Protein AF-A0A920ND04-F1 (afdb_monomer_lite)

Secondary structure (DSSP, 8-state):
---HHHHHHT-SSEEEEEETT-HHHHHHHHTS-EEEEEEETTPPPPHHHHHHHHHTT--EEE-SS-GGGTTT-

Sequence (73 aa):
MDPGEYVFSTKSDKCVVVRGDRPDVQMSALQTDVSCFIMTNGIDPIEYVQYESQEEKVPIIVVEKEHYKLWMM

Foldseek 3Di:
DPQLLVVLQVDAAAEAEEAQACVVNLVSNLVHHHQEYEHEQQHHHDPVSVVSCVVSVHYYHYDNDDDVVVVVD

pLDDT: mean 89.45, std 13.93, range [50.38, 98.38]

Radius of gyration: 11.67 Å; chains: 1; bounding box: 27×31×29 Å

Structure (mmCIF, N/CA/C/O backbone):
data_AF-A0A920ND04-F1
#
_entry.id   AF-A0A920ND04-F1
#
loop_
_atom_site.group_PDB
_atom_site.id
_atom_site.type_symbol
_atom_site.label_atom_id
_atom_site.label_alt_id
_atom_site.label_comp_id
_atom_site.label_asym_id
_atom_site.label_entity_id
_atom_site.label_seq_id
_atom_site.pdbx_PDB_ins_code
_atom_site.Cartn_x
_atom_site.Cartn_y
_atom_site.Cartn_z
_atom_site.occupancy
_atom_site.B_iso_or_equiv
_atom_site.auth_seq_id
_atom_site.auth_comp_id
_atom_site.auth_asym_id
_atom_site.auth_atom_id
_atom_site.pdbx_PDB_model_num
ATOM 1 N N . MET A 1 1 ? -9.686 18.594 0.309 1.00 51.75 1 MET A N 1
ATOM 2 C CA . MET A 1 1 ? -9.096 17.310 0.727 1.00 51.75 1 MET A CA 1
ATOM 3 C C . MET A 1 1 ? -9.926 16.238 0.072 1.00 51.75 1 MET A C 1
ATOM 5 O O . MET A 1 1 ? -11.132 16.255 0.275 1.00 51.75 1 MET A O 1
ATOM 9 N N . ASP A 1 2 ? -9.320 15.427 -0.786 1.00 58.69 2 ASP A N 1
ATOM 10 C CA . ASP A 1 2 ? -9.989 14.272 -1.383 1.00 58.69 2 ASP A CA 1
ATOM 11 C C . ASP A 1 2 ? -9.759 13.089 -0.429 1.00 58.69 2 ASP A C 1
ATOM 13 O O . ASP A 1 2 ? -8.606 12.682 -0.268 1.00 58.69 2 ASP A O 1
ATOM 17 N N . PRO A 1 3 ? -10.773 12.626 0.323 1.00 70.88 3 PRO A N 1
ATOM 18 C CA . PRO A 1 3 ? -10.580 11.622 1.355 1.00 70.88 3 PRO A CA 1
ATOM 19 C C . PRO A 1 3 ? -10.561 10.251 0.681 1.00 70.88 3 PRO A C 1
ATOM 21 O O . PRO A 1 3 ? -11.549 9.524 0.738 1.00 70.88 3 PRO A O 1
ATOM 24 N N . GLY A 1 4 ? -9.464 9.894 0.005 1.00 76.12 4 GLY A N 1
ATOM 25 C CA . GLY A 1 4 ? -9.317 8.583 -0.645 1.00 76.12 4 GLY A CA 1
ATOM 26 C C . GLY A 1 4 ? -9.668 7.420 0.297 1.00 76.12 4 GLY A C 1
ATOM 27 O O . GLY A 1 4 ? -10.256 6.426 -0.130 1.00 76.12 4 GLY A O 1
ATOM 28 N N . GLU A 1 5 ? -9.422 7.606 1.596 1.00 79.19 5 GLU A N 1
ATOM 29 C CA . GLU A 1 5 ? -9.855 6.747 2.703 1.00 79.19 5 GLU A CA 1
ATOM 30 C C . GLU A 1 5 ? -11.345 6.375 2.648 1.00 79.19 5 GLU A C 1
ATOM 32 O O . GLU A 1 5 ? -11.702 5.228 2.901 1.00 79.19 5 GLU A O 1
ATOM 37 N N . TYR A 1 6 ? -12.234 7.304 2.274 1.00 87.44 6 TYR A N 1
ATOM 38 C CA . TYR A 1 6 ? -13.676 7.058 2.211 1.00 87.44 6 TYR A CA 1
ATOM 39 C C . TYR A 1 6 ? -14.000 5.914 1.252 1.00 87.44 6 TYR A C 1
ATOM 41 O O . TYR A 1 6 ? -14.751 5.005 1.603 1.00 87.44 6 TYR A O 1
ATOM 49 N N . VAL A 1 7 ? -13.379 5.905 0.070 1.00 87.50 7 VAL A N 1
ATOM 50 C CA . VAL A 1 7 ? -13.555 4.826 -0.911 1.00 87.50 7 VAL A CA 1
ATOM 51 C C . VAL A 1 7 ? -13.069 3.499 -0.333 1.00 87.50 7 VAL A C 1
ATOM 53 O O . VAL A 1 7 ? -13.773 2.491 -0.428 1.00 87.50 7 VAL A O 1
ATOM 56 N N . PHE A 1 8 ? -11.904 3.491 0.316 1.00 92.56 8 PHE A N 1
ATOM 57 C CA . PHE A 1 8 ? -11.341 2.280 0.909 1.00 92.56 8 PHE A CA 1
ATOM 58 C C . PHE A 1 8 ? -12.141 1.776 2.117 1.00 92.56 8 PHE A C 1
ATOM 60 O O . PHE A 1 8 ? -12.268 0.566 2.291 1.00 92.56 8 PHE 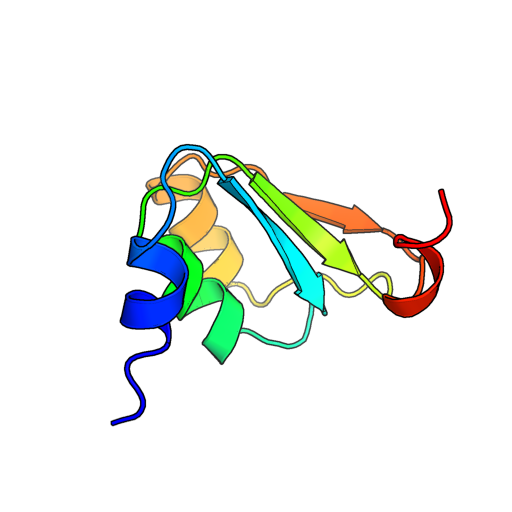A O 1
ATOM 67 N N . SER A 1 9 ? -12.763 2.665 2.891 1.00 92.12 9 SER A N 1
ATOM 68 C CA . SER A 1 9 ? -13.575 2.318 4.064 1.00 92.12 9 SER A CA 1
ATOM 69 C C . SER A 1 9 ? -14.869 1.566 3.725 1.00 92.12 9 SER A C 1
ATOM 71 O O . SER A 1 9 ? -15.469 0.943 4.597 1.00 92.12 9 SER A O 1
ATOM 73 N N . THR A 1 10 ? -15.289 1.563 2.453 1.00 93.12 10 THR A N 1
ATOM 74 C CA . THR A 1 10 ? -16.497 0.845 2.006 1.00 93.12 10 THR A CA 1
ATOM 75 C C . THR A 1 10 ? -16.361 -0.680 2.045 1.00 93.12 10 THR A C 1
ATOM 77 O O . THR A 1 10 ? -17.368 -1.384 1.940 1.00 93.12 10 THR A O 1
ATOM 80 N N . LYS A 1 11 ? -15.133 -1.204 2.171 1.00 93.00 11 LYS A N 1
ATOM 81 C CA . LYS A 1 11 ? -14.834 -2.640 2.239 1.00 93.00 11 LYS A CA 1
ATOM 82 C C . LYS A 1 11 ? -13.793 -2.924 3.325 1.00 93.00 11 LYS A C 1
ATOM 84 O O . LYS A 1 11 ? -12.780 -2.228 3.408 1.00 93.00 11 LYS A O 1
ATOM 89 N N . SER A 1 12 ? -14.040 -3.970 4.103 1.00 94.38 12 SER A N 1
ATOM 90 C CA . SER A 1 12 ? -13.121 -4.569 5.079 1.00 94.38 12 SER A CA 1
ATOM 91 C C . SER A 1 12 ? -12.356 -5.747 4.466 1.00 94.38 12 SER A C 1
ATOM 93 O O . SER A 1 12 ? -12.774 -6.257 3.423 1.00 94.38 12 SER A O 1
ATOM 95 N N . ASP A 1 13 ? -11.275 -6.180 5.116 1.00 94.69 13 ASP A N 1
ATOM 96 C CA . ASP A 1 13 ? -10.458 -7.356 4.769 1.00 94.69 13 ASP A CA 1
ATOM 97 C C . ASP A 1 13 ? -10.116 -7.435 3.267 1.00 94.69 13 ASP A C 1
ATOM 99 O O . ASP A 1 13 ? -10.311 -8.440 2.579 1.00 94.69 13 ASP A O 1
ATOM 103 N N . LYS A 1 14 ? -9.692 -6.296 2.711 1.00 94.69 14 LYS A N 1
ATOM 104 C CA . LYS A 1 14 ? -9.472 -6.124 1.270 1.00 94.69 14 LYS A CA 1
ATOM 105 C C . LYS A 1 14 ? -7.993 -6.180 0.917 1.00 94.69 14 LYS A C 1
ATOM 107 O O . LYS A 1 14 ? -7.151 -5.656 1.640 1.00 94.69 14 LYS A O 1
ATOM 112 N N . CYS A 1 15 ? -7.695 -6.700 -0.271 1.00 96.44 15 CYS A N 1
ATOM 113 C CA . CYS A 1 15 ? -6.392 -6.505 -0.902 1.00 96.44 15 CYS A CA 1
ATOM 114 C C . CYS A 1 15 ? -6.464 -5.365 -1.921 1.00 96.44 15 CYS A C 1
ATOM 116 O O . CYS A 1 15 ? -7.372 -5.327 -2.759 1.00 96.44 15 CYS A O 1
ATOM 118 N N . VAL A 1 16 ? -5.511 -4.439 -1.865 1.00 96.06 16 VAL A N 1
ATOM 119 C CA . VAL A 1 16 ? -5.467 -3.269 -2.746 1.00 96.06 16 VAL A CA 1
ATOM 120 C C . VAL A 1 16 ? -4.435 -3.486 -3.846 1.00 96.06 16 VAL A C 1
ATOM 122 O O . VAL A 1 16 ? -3.243 -3.641 -3.584 1.00 96.06 16 VAL A O 1
ATOM 125 N N . VAL A 1 17 ? -4.897 -3.466 -5.098 1.00 95.50 17 VAL A N 1
ATOM 126 C CA . VAL A 1 17 ? -4.030 -3.512 -6.281 1.00 95.50 17 VAL A CA 1
ATOM 127 C C . VAL A 1 17 ? -3.802 -2.091 -6.777 1.00 95.50 17 VAL A C 1
ATOM 129 O O . VAL A 1 17 ? -4.736 -1.427 -7.226 1.00 95.50 17 VAL A O 1
ATOM 132 N N . VAL A 1 18 ? -2.563 -1.619 -6.713 1.00 94.81 18 VAL A N 1
ATOM 133 C CA . VAL A 1 18 ? -2.194 -0.231 -7.025 1.00 94.81 18 VAL A CA 1
ATOM 134 C C . VAL A 1 18 ? -0.809 -0.193 -7.662 1.00 94.81 18 VAL A C 1
ATOM 136 O O . VAL A 1 18 ? -0.056 -1.149 -7.558 1.00 94.81 18 VAL A O 1
ATOM 139 N N . ARG A 1 19 ? -0.438 0.887 -8.349 1.00 94.94 19 ARG A N 1
ATOM 140 C CA . ARG A 1 19 ? 0.953 1.062 -8.797 1.00 94.94 19 ARG A CA 1
ATOM 141 C C . ARG A 1 19 ? 1.866 1.376 -7.612 1.00 94.94 19 ARG A C 1
ATOM 143 O O . ARG A 1 19 ? 1.436 2.058 -6.683 1.00 94.94 19 ARG A O 1
ATOM 150 N N . GLY A 1 20 ? 3.122 0.934 -7.678 1.00 94.75 20 GLY A N 1
ATOM 151 C CA . GLY A 1 20 ? 4.116 1.207 -6.632 1.00 94.75 20 GLY A CA 1
ATOM 152 C C . GLY A 1 20 ? 4.457 2.691 -6.447 1.00 94.75 20 GLY A C 1
ATOM 153 O O . GLY A 1 20 ? 4.755 3.119 -5.339 1.00 94.75 20 GLY A O 1
ATOM 154 N N . ASP A 1 21 ? 4.302 3.515 -7.487 1.00 95.62 21 ASP A N 1
ATOM 155 C CA . ASP A 1 21 ? 4.618 4.951 -7.479 1.00 95.62 21 ASP A CA 1
ATOM 156 C C . ASP A 1 21 ? 3.459 5.863 -7.028 1.00 95.62 21 ASP A C 1
ATOM 158 O O . ASP A 1 21 ? 3.446 7.054 -7.341 1.00 95.62 21 ASP A O 1
ATOM 162 N N . ARG A 1 22 ? 2.462 5.321 -6.315 1.00 95.62 22 ARG A N 1
ATOM 163 C CA . ARG A 1 22 ? 1.254 6.048 -5.877 1.00 95.62 22 ARG A CA 1
ATOM 164 C C . ARG A 1 22 ? 1.124 6.114 -4.352 1.00 95.62 22 ARG A C 1
ATOM 166 O O . ARG A 1 22 ? 0.180 5.541 -3.801 1.00 95.62 22 ARG A O 1
ATOM 173 N N . PRO A 1 23 ? 2.041 6.818 -3.662 1.00 96.56 23 PRO A N 1
ATOM 174 C CA . PRO A 1 23 ? 2.038 6.895 -2.202 1.00 96.56 23 PRO A CA 1
ATOM 175 C C . PRO A 1 23 ? 0.763 7.542 -1.648 1.00 96.56 23 PRO A C 1
ATOM 177 O O . PRO A 1 23 ? 0.293 7.161 -0.586 1.00 96.56 23 PRO A O 1
ATOM 180 N N . ASP A 1 24 ? 0.151 8.462 -2.393 1.00 94.56 24 ASP A N 1
ATOM 181 C CA . ASP A 1 24 ? -1.126 9.093 -2.056 1.00 94.56 24 ASP A CA 1
ATOM 182 C C . ASP A 1 24 ? -2.263 8.069 -1.883 1.00 94.56 24 ASP A C 1
ATOM 184 O O . ASP A 1 24 ? -3.013 8.100 -0.904 1.00 94.56 24 ASP A O 1
ATOM 188 N N . VAL A 1 25 ? -2.359 7.118 -2.815 1.00 95.06 25 VAL A N 1
ATOM 189 C CA . VAL A 1 25 ? -3.378 6.059 -2.795 1.00 95.06 25 VAL A CA 1
ATOM 190 C C . VAL A 1 25 ? -3.041 5.003 -1.747 1.00 95.06 25 VAL A C 1
ATOM 192 O O . VAL A 1 25 ? -3.932 4.512 -1.059 1.00 95.06 25 VAL A O 1
ATOM 195 N N . GLN A 1 26 ? -1.758 4.661 -1.623 1.00 96.88 26 GLN A N 1
ATOM 196 C CA . GLN A 1 26 ? -1.272 3.660 -0.673 1.00 96.88 26 GLN A CA 1
ATOM 197 C C . GLN A 1 26 ? -1.529 4.099 0.773 1.00 96.88 26 GLN A C 1
ATOM 199 O O . GLN A 1 26 ? -2.100 3.331 1.540 1.00 96.88 26 GLN A O 1
ATOM 204 N N . MET A 1 27 ? -1.212 5.351 1.118 1.00 96.62 27 MET A N 1
ATOM 205 C CA . MET A 1 27 ? -1.486 5.904 2.448 1.00 96.62 27 MET A CA 1
ATOM 206 C C . MET A 1 27 ? -2.984 5.956 2.754 1.00 96.62 27 MET A C 1
ATOM 208 O O . MET A 1 27 ? -3.405 5.496 3.811 1.00 96.62 27 MET A O 1
ATOM 212 N N . SER A 1 28 ? -3.797 6.408 1.791 1.00 95.56 28 SER A N 1
ATOM 213 C CA . SER A 1 28 ? -5.262 6.425 1.934 1.00 95.56 28 SER A CA 1
ATOM 214 C C . SER A 1 28 ? -5.845 5.033 2.210 1.00 95.56 28 SER A C 1
ATOM 216 O O . SER A 1 28 ? -6.853 4.894 2.897 1.00 95.56 28 SER A O 1
ATOM 218 N N . ALA A 1 29 ? -5.243 3.990 1.635 1.00 96.31 29 ALA A N 1
ATOM 219 C CA . ALA A 1 29 ? -5.650 2.613 1.865 1.00 96.31 29 ALA A CA 1
ATOM 220 C C . ALA A 1 29 ? -5.187 2.100 3.238 1.00 96.31 29 ALA A C 1
ATOM 222 O O . ALA A 1 29 ? -6.001 1.496 3.936 1.00 96.31 29 ALA A O 1
ATOM 223 N N . LEU A 1 30 ? -3.934 2.376 3.631 1.00 96.75 30 LEU A N 1
ATOM 224 C CA . LEU A 1 30 ? -3.347 1.983 4.925 1.00 96.75 30 LEU A CA 1
ATOM 225 C C . LEU A 1 30 ? -4.119 2.525 6.133 1.00 96.75 30 LEU A C 1
ATOM 227 O O . LEU A 1 30 ? -4.170 1.873 7.164 1.00 96.75 30 LEU A O 1
ATOM 231 N N . GLN A 1 31 ? -4.789 3.667 5.994 1.00 94.88 31 GLN A N 1
ATOM 232 C CA . GLN A 1 31 ? -5.649 4.240 7.038 1.00 94.88 31 GLN A CA 1
ATOM 233 C C . GLN A 1 31 ? -6.987 3.494 7.226 1.00 94.88 31 GLN A C 1
ATOM 235 O O . GLN A 1 31 ? -7.857 3.931 7.980 1.00 94.88 31 GLN A O 1
ATOM 240 N N . THR A 1 32 ? -7.194 2.383 6.519 1.00 95.25 32 THR A N 1
ATOM 241 C CA . THR A 1 32 ? -8.411 1.569 6.573 1.00 95.25 32 THR A CA 1
ATOM 242 C C . THR A 1 32 ? -8.060 0.087 6.688 1.00 95.25 32 THR A C 1
ATOM 244 O O . THR A 1 32 ? -6.914 -0.303 6.512 1.00 95.25 32 THR A O 1
ATOM 247 N N . ASP A 1 33 ? -9.063 -0.763 6.907 1.00 95.75 33 ASP A N 1
ATOM 248 C CA . ASP A 1 33 ? -8.869 -2.211 7.029 1.00 95.75 33 ASP A CA 1
ATOM 249 C C . ASP A 1 33 ? -8.411 -2.858 5.703 1.00 95.75 33 ASP A C 1
ATOM 251 O O . ASP A 1 33 ? -9.227 -3.114 4.809 1.00 95.75 33 ASP A O 1
ATOM 255 N N . VAL A 1 34 ? -7.098 -3.050 5.542 1.00 97.19 34 VAL A N 1
ATOM 256 C CA . VAL A 1 34 ? -6.430 -3.625 4.363 1.00 97.19 34 VAL A CA 1
ATOM 257 C C . VAL A 1 34 ? -5.590 -4.820 4.786 1.00 97.19 34 VAL A C 1
ATOM 259 O O . VAL A 1 34 ? -4.748 -4.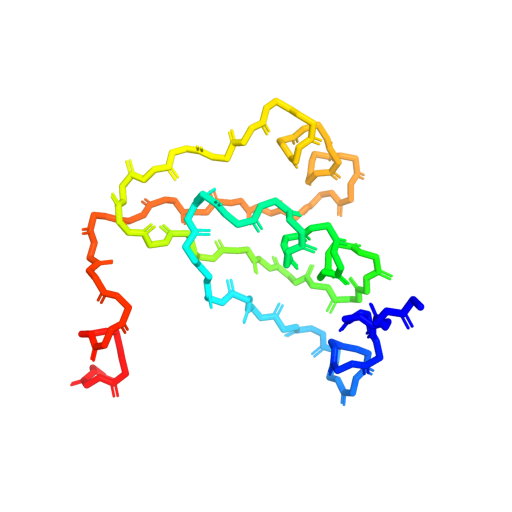718 5.668 1.00 97.19 34 VAL A O 1
ATOM 262 N N . SER A 1 35 ? -5.762 -5.940 4.095 1.00 97.75 35 SER A N 1
ATOM 263 C CA . SER A 1 35 ? -5.075 -7.198 4.406 1.00 97.75 35 SER A CA 1
ATOM 264 C C . SER A 1 35 ? -3.785 -7.374 3.608 1.00 97.75 35 SER A C 1
ATOM 266 O O . SER A 1 35 ? -2.906 -8.124 4.021 1.00 97.75 35 SER A O 1
ATOM 268 N N . CYS A 1 36 ? -3.670 -6.726 2.442 1.00 97.94 36 CYS A N 1
ATOM 269 C CA . CYS A 1 36 ? -2.452 -6.717 1.630 1.00 97.94 36 CYS A CA 1
ATOM 270 C C . CYS A 1 36 ? -2.440 -5.633 0.551 1.00 97.94 36 CYS A C 1
ATOM 272 O O . CYS A 1 36 ? -3.486 -5.182 0.077 1.00 97.94 36 CYS A O 1
ATOM 274 N N . PHE A 1 37 ? -1.235 -5.309 0.080 1.00 97.94 37 PHE A N 1
ATOM 275 C CA . PHE A 1 37 ? -1.023 -4.639 -1.199 1.00 97.94 37 PHE A CA 1
ATOM 276 C C . PHE A 1 37 ? -0.460 -5.584 -2.256 1.00 97.94 37 PHE A C 1
ATOM 278 O O . PHE A 1 37 ? 0.452 -6.369 -1.997 1.00 97.94 37 PHE A O 1
ATOM 285 N N . ILE A 1 38 ? -0.939 -5.405 -3.485 1.00 97.12 38 ILE A N 1
ATOM 286 C CA . ILE A 1 38 ? -0.269 -5.866 -4.701 1.00 97.12 38 ILE A CA 1
ATOM 287 C C . ILE A 1 38 ? 0.140 -4.620 -5.487 1.00 97.12 38 ILE A C 1
ATOM 289 O O . ILE A 1 38 ? -0.703 -3.929 -6.065 1.00 97.12 38 ILE A O 1
ATOM 293 N N . MET A 1 39 ? 1.437 -4.326 -5.496 1.00 96.19 39 MET A N 1
ATOM 294 C CA . MET A 1 39 ? 2.010 -3.163 -6.161 1.00 96.19 39 MET A CA 1
ATOM 295 C C . MET A 1 39 ? 2.506 -3.516 -7.562 1.00 96.19 39 MET A C 1
ATOM 297 O O . MET A 1 39 ? 3.414 -4.322 -7.735 1.00 96.19 39 MET A O 1
ATOM 301 N N . THR A 1 40 ? 1.888 -2.922 -8.578 1.00 94.62 40 THR A N 1
ATOM 302 C CA . THR A 1 40 ? 2.174 -3.190 -9.993 1.00 94.62 40 THR A CA 1
ATOM 303 C C . THR A 1 40 ? 3.322 -2.335 -10.533 1.00 94.62 40 THR A C 1
ATOM 305 O O . THR A 1 40 ? 3.653 -1.298 -9.953 1.00 94.62 40 THR A O 1
ATOM 308 N N . ASN A 1 41 ? 3.831 -2.714 -11.711 1.00 92.44 41 ASN A N 1
ATOM 309 C CA . ASN A 1 41 ? 4.933 -2.088 -12.463 1.00 92.44 41 ASN A CA 1
ATOM 310 C C . ASN A 1 41 ? 6.349 -2.338 -11.917 1.00 92.44 41 ASN A C 1
ATOM 312 O O . ASN A 1 41 ? 7.287 -1.707 -12.394 1.00 92.44 41 ASN A O 1
ATOM 316 N N . GLY A 1 42 ? 6.526 -3.243 -10.952 1.00 95.00 42 GLY A N 1
ATOM 317 C CA . GLY A 1 42 ? 7.853 -3.561 -10.411 1.00 95.00 42 GLY A CA 1
ATOM 318 C C . GLY A 1 42 ? 8.510 -2.393 -9.670 1.00 95.00 42 GLY A C 1
ATOM 319 O O . GLY A 1 42 ? 9.731 -2.327 -9.598 1.00 95.00 42 GLY A O 1
ATOM 320 N N . ILE A 1 43 ? 7.707 -1.440 -9.186 1.00 95.31 43 ILE A N 1
ATOM 321 C CA . ILE A 1 43 ? 8.188 -0.260 -8.468 1.00 95.31 43 ILE A CA 1
ATOM 322 C C . ILE A 1 43 ? 8.018 -0.513 -6.975 1.00 95.31 43 ILE A C 1
ATOM 324 O O . ILE A 1 43 ? 6.898 -0.753 -6.519 1.00 95.31 43 ILE A O 1
ATOM 328 N N . ASP A 1 44 ? 9.113 -0.418 -6.228 1.00 96.00 44 ASP A N 1
ATOM 329 C CA . ASP A 1 44 ? 9.060 -0.445 -4.772 1.00 96.00 44 ASP A CA 1
ATOM 330 C C . ASP A 1 44 ? 8.422 0.847 -4.230 1.00 96.00 44 ASP A C 1
ATOM 332 O O . ASP A 1 44 ? 8.696 1.940 -4.743 1.00 96.00 44 ASP A O 1
ATOM 336 N N . PRO A 1 45 ? 7.570 0.756 -3.195 1.00 96.81 45 PRO A N 1
ATOM 337 C CA . PRO A 1 45 ? 6.989 1.932 -2.559 1.00 96.81 45 PRO A CA 1
ATOM 338 C C . PRO A 1 45 ? 8.060 2.771 -1.858 1.00 96.81 45 PRO A C 1
ATOM 340 O O . PRO A 1 45 ? 9.125 2.278 -1.485 1.00 96.81 45 PRO A O 1
ATOM 343 N N . ILE A 1 46 ? 7.758 4.046 -1.617 1.00 97.88 46 ILE A N 1
ATOM 344 C CA . ILE A 1 46 ? 8.654 4.930 -0.862 1.00 97.88 46 ILE A CA 1
ATOM 345 C C . ILE A 1 46 ? 8.821 4.455 0.590 1.00 97.88 46 ILE A C 1
ATOM 347 O O . ILE A 1 46 ? 7.936 3.801 1.142 1.00 97.88 46 ILE A O 1
ATOM 351 N N . GLU A 1 47 ? 9.922 4.856 1.230 1.00 97.94 47 GLU A N 1
ATOM 352 C CA . GLU A 1 47 ? 10.272 4.464 2.606 1.00 97.94 47 GLU A CA 1
ATOM 353 C C . GLU A 1 47 ? 9.133 4.708 3.605 1.00 97.94 47 GLU A C 1
ATOM 355 O O . GLU A 1 47 ? 8.839 3.844 4.424 1.00 97.94 47 GLU A O 1
ATOM 360 N N . TYR A 1 48 ? 8.431 5.838 3.486 1.00 97.50 48 TYR A N 1
ATOM 361 C CA . TYR A 1 48 ? 7.318 6.157 4.378 1.00 97.50 48 TYR A CA 1
ATOM 362 C C . TYR A 1 48 ? 6.160 5.150 4.272 1.00 97.50 48 TYR A C 1
ATOM 364 O O . TYR A 1 48 ? 5.646 4.695 5.285 1.00 97.50 48 TYR A O 1
ATOM 372 N N . VAL A 1 49 ? 5.797 4.725 3.057 1.00 98.19 49 VAL A N 1
ATOM 373 C CA . VAL A 1 49 ? 4.752 3.706 2.861 1.00 98.19 49 VAL A CA 1
ATOM 374 C C . VAL A 1 49 ? 5.219 2.345 3.377 1.00 98.19 49 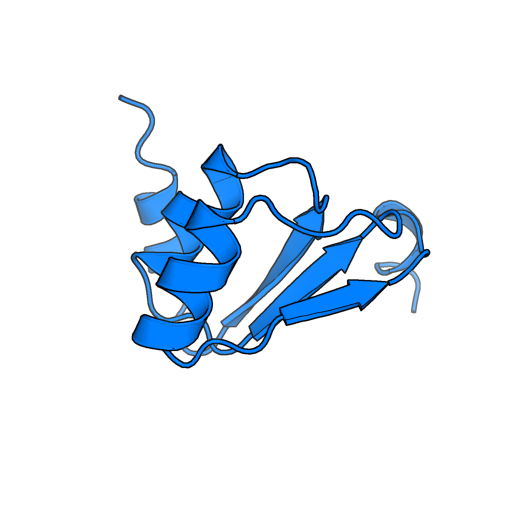VAL A C 1
ATOM 376 O O . VAL A 1 49 ? 4.425 1.606 3.954 1.00 98.19 49 VAL A O 1
ATOM 379 N N . GLN A 1 50 ? 6.501 2.009 3.197 1.00 98.19 50 GLN A N 1
ATOM 380 C CA . GLN A 1 50 ? 7.065 0.776 3.752 1.00 98.19 50 GLN A CA 1
ATOM 381 C C . GLN A 1 50 ? 6.981 0.769 5.279 1.00 98.19 50 GLN A C 1
ATOM 383 O O . GLN A 1 50 ? 6.529 -0.222 5.848 1.00 98.19 50 GLN A O 1
ATOM 388 N N . TYR A 1 51 ? 7.365 1.869 5.927 1.00 98.38 51 TYR A N 1
ATOM 389 C CA . TYR A 1 51 ? 7.282 2.024 7.377 1.00 98.38 51 TYR A CA 1
ATOM 390 C C . TYR A 1 51 ? 5.845 1.843 7.879 1.00 98.38 51 TYR A C 1
ATOM 392 O O . TYR A 1 51 ? 5.583 0.956 8.685 1.00 98.38 51 TYR A O 1
ATOM 400 N N . GLU A 1 52 ? 4.896 2.596 7.328 1.00 98.25 52 GLU A N 1
ATOM 401 C CA . GLU A 1 52 ? 3.489 2.543 7.744 1.00 98.25 52 GLU A CA 1
ATOM 402 C C . GLU A 1 52 ? 2.877 1.153 7.500 1.00 98.25 52 GLU A C 1
ATOM 404 O O . GLU A 1 52 ? 2.169 0.618 8.347 1.00 98.25 52 GLU A O 1
ATOM 409 N N . SER A 1 53 ? 3.225 0.491 6.389 1.00 98.06 53 SER A N 1
ATOM 410 C CA . SER A 1 53 ? 2.781 -0.886 6.133 1.00 98.06 53 SER A CA 1
ATOM 411 C C . SER A 1 53 ? 3.304 -1.898 7.155 1.00 98.06 53 SER A C 1
ATOM 413 O O . SER A 1 53 ? 2.621 -2.875 7.455 1.00 98.06 53 SER A O 1
ATOM 415 N N . GLN A 1 54 ? 4.497 -1.675 7.713 1.00 98.19 54 GLN A N 1
ATOM 416 C CA . GLN A 1 54 ? 5.054 -2.532 8.757 1.00 98.19 54 GLN A CA 1
ATOM 417 C C . GLN A 1 54 ? 4.343 -2.306 10.091 1.00 98.19 54 GLN A C 1
ATOM 419 O O . GLN A 1 54 ? 3.996 -3.288 10.752 1.00 98.19 54 GLN A O 1
ATOM 424 N N . GLU A 1 55 ? 4.082 -1.046 10.451 1.00 98.25 55 GLU A N 1
ATOM 425 C CA . GLU A 1 55 ? 3.354 -0.689 11.675 1.00 98.25 55 GLU A CA 1
ATOM 426 C C . GLU A 1 55 ? 1.936 -1.280 11.664 1.00 98.25 55 GLU A C 1
ATOM 428 O O . GLU A 1 55 ? 1.522 -1.934 12.626 1.00 98.25 55 GLU A O 1
ATOM 433 N N . GLU A 1 56 ? 1.241 -1.165 10.529 1.00 97.06 56 GLU A N 1
ATOM 434 C CA . GLU A 1 56 ? -0.105 -1.717 10.319 1.00 97.06 56 GLU A CA 1
ATOM 435 C C . GLU A 1 56 ? -0.107 -3.226 10.007 1.00 97.06 56 GLU A C 1
ATOM 437 O O . GLU A 1 56 ? -1.162 -3.850 9.889 1.00 97.06 56 GLU A O 1
ATOM 442 N N . LYS A 1 57 ? 1.074 -3.854 9.897 1.00 97.94 57 LYS A N 1
ATOM 443 C CA . LYS A 1 57 ? 1.259 -5.282 9.568 1.00 97.94 57 LYS A CA 1
ATOM 444 C C . LYS A 1 57 ? 0.586 -5.698 8.255 1.00 97.94 57 LYS A C 1
ATOM 446 O O . LYS A 1 57 ? 0.125 -6.833 8.115 1.00 97.94 57 LYS A O 1
ATOM 451 N N . VAL A 1 58 ? 0.583 -4.798 7.277 1.00 98.31 58 VAL A N 1
ATOM 452 C CA . VAL A 1 58 ? 0.038 -5.018 5.939 1.00 98.31 58 VAL A CA 1
ATOM 453 C C . VAL A 1 58 ? 1.166 -5.451 4.996 1.00 98.31 58 VAL A C 1
ATOM 455 O O . VAL A 1 58 ? 2.029 -4.644 4.653 1.00 98.31 58 VAL A O 1
ATOM 458 N N . PRO A 1 59 ? 1.193 -6.711 4.529 1.00 98.25 59 PRO A N 1
ATOM 459 C CA . PRO A 1 59 ? 2.211 -7.169 3.593 1.00 98.25 59 PRO A CA 1
ATOM 460 C C . PRO A 1 59 ? 2.091 -6.471 2.231 1.00 98.25 59 PRO A C 1
ATOM 462 O O . PRO A 1 59 ? 0.993 -6.266 1.703 1.00 98.25 59 PRO A O 1
ATOM 465 N N . ILE A 1 60 ? 3.244 -6.178 1.627 1.00 98.12 60 ILE A N 1
ATOM 466 C CA . ILE A 1 60 ? 3.362 -5.610 0.281 1.00 98.12 60 ILE A CA 1
ATOM 467 C C . ILE A 1 60 ? 3.990 -6.646 -0.650 1.00 98.12 60 ILE A C 1
ATOM 469 O O . ILE A 1 60 ? 5.076 -7.158 -0.386 1.00 98.12 60 ILE A O 1
ATOM 473 N N . ILE A 1 61 ? 3.316 -6.926 -1.765 1.00 97.56 61 ILE A N 1
ATOM 474 C CA . ILE A 1 61 ? 3.823 -7.783 -2.838 1.00 97.56 61 ILE A CA 1
ATOM 475 C C . ILE A 1 61 ? 4.040 -6.916 -4.072 1.00 97.56 61 ILE A C 1
ATOM 477 O O . ILE A 1 61 ? 3.082 -6.382 -4.628 1.00 97.56 61 ILE A O 1
ATOM 481 N N . VAL A 1 62 ? 5.285 -6.796 -4.528 1.00 96.62 62 VAL A N 1
ATOM 482 C CA . VAL A 1 62 ? 5.622 -6.062 -5.754 1.00 96.62 62 VAL A CA 1
ATOM 483 C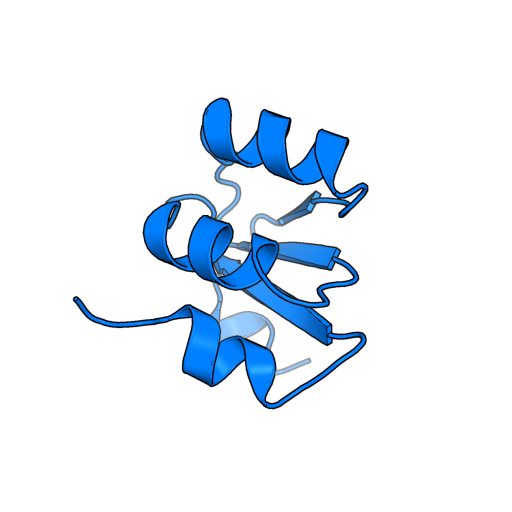 C . VAL A 1 62 ? 5.652 -7.028 -6.936 1.00 96.62 62 VAL A C 1
ATOM 485 O O . VAL A 1 62 ? 6.266 -8.092 -6.873 1.00 96.62 62 VAL A O 1
ATOM 488 N N . VAL A 1 63 ? 4.971 -6.669 -8.023 1.00 95.31 63 VAL A N 1
ATOM 489 C CA . VAL A 1 63 ? 4.899 -7.463 -9.254 1.00 95.31 63 VAL A CA 1
ATOM 490 C C . VAL A 1 63 ? 5.242 -6.609 -10.470 1.00 95.31 63 VAL A C 1
ATO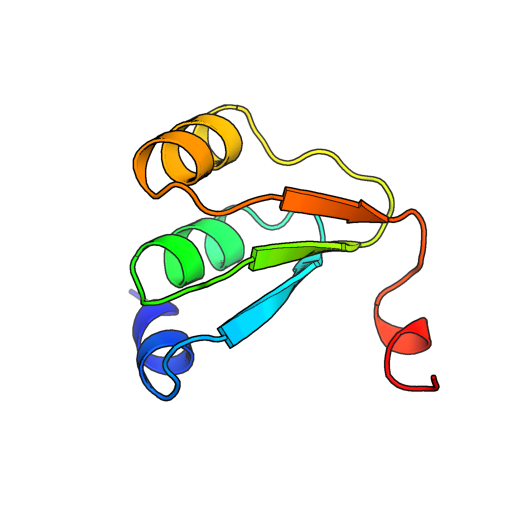M 492 O O . VAL A 1 63 ? 4.778 -5.477 -10.606 1.00 95.31 63 VAL A O 1
ATOM 495 N N . GLU A 1 64 ? 6.000 -7.171 -11.414 1.00 91.25 64 GLU A N 1
ATOM 496 C CA . GLU A 1 64 ? 6.376 -6.491 -12.669 1.00 91.25 64 GLU A CA 1
ATOM 497 C C . GLU A 1 64 ? 5.183 -6.256 -13.616 1.00 91.25 64 GLU A C 1
ATOM 499 O O . GLU A 1 64 ? 5.271 -5.493 -14.576 1.00 91.25 64 GLU A O 1
ATOM 504 N N . LYS A 1 65 ? 4.043 -6.912 -13.368 1.00 79.56 65 LYS A N 1
ATOM 505 C CA . LYS A 1 65 ? 2.893 -6.893 -14.275 1.00 79.56 65 LYS A CA 1
ATOM 506 C C . LYS A 1 65 ? 2.196 -5.534 -14.273 1.00 79.56 65 LYS A C 1
ATOM 508 O O . LYS A 1 65 ? 1.911 -4.978 -13.217 1.00 79.56 65 LYS A O 1
ATOM 513 N N . GLU A 1 66 ? 1.844 -5.051 -15.461 1.00 68.94 66 GLU A N 1
ATOM 514 C CA . GLU A 1 66 ? 1.052 -3.832 -15.628 1.00 68.94 66 GLU A CA 1
ATOM 515 C C . GLU A 1 66 ? -0.424 -4.050 -15.243 1.00 68.94 66 GLU A C 1
ATOM 517 O O . GLU A 1 66 ? -1.005 -5.113 -15.497 1.00 68.94 66 GLU A O 1
ATOM 522 N N . HIS A 1 67 ? -1.041 -3.031 -14.635 1.00 61.50 67 HIS A N 1
ATOM 523 C CA . HIS A 1 67 ? -2.335 -3.127 -13.946 1.00 61.50 67 HIS A CA 1
ATOM 524 C C . HIS A 1 67 ? -3.484 -3.702 -14.800 1.00 61.50 67 HIS A C 1
ATOM 526 O O . HIS A 1 67 ? -4.236 -4.548 -14.320 1.00 61.50 67 HIS A O 1
ATOM 532 N N . TYR A 1 68 ? -3.606 -3.339 -16.084 1.00 58.28 68 TYR A N 1
ATOM 533 C CA . TYR A 1 68 ? -4.685 -3.845 -16.957 1.00 58.28 68 TYR A CA 1
ATOM 534 C C . TYR A 1 68 ? -4.617 -5.358 -17.209 1.00 58.28 68 TYR A C 1
ATOM 536 O O . TYR A 1 68 ? -5.590 -5.975 -17.636 1.00 58.28 68 TYR A O 1
ATOM 544 N N . LYS A 1 69 ? -3.460 -5.974 -16.961 1.00 55.91 69 LYS A N 1
ATOM 545 C CA . LYS A 1 69 ? -3.204 -7.382 -17.256 1.00 55.91 69 LYS A CA 1
ATOM 546 C C . LYS A 1 69 ? -3.518 -8.296 -16.066 1.00 55.91 69 LYS A C 1
ATOM 548 O O . LYS A 1 69 ? -3.530 -9.511 -16.247 1.00 55.91 69 LYS A O 1
ATOM 553 N N . LEU A 1 70 ? -3.742 -7.747 -14.867 1.00 55.75 70 LEU A N 1
ATOM 554 C CA . LEU A 1 70 ? -4.176 -8.495 -13.675 1.00 55.75 70 LEU A CA 1
ATOM 555 C C . LEU A 1 70 ? -5.669 -8.842 -13.724 1.00 55.75 70 LEU A C 1
ATOM 557 O O . LEU A 1 70 ? -6.032 -9.956 -13.382 1.00 55.75 70 LEU A O 1
ATOM 561 N N . TRP A 1 71 ? -6.510 -7.941 -14.234 1.00 55.41 71 TRP A N 1
ATOM 562 C CA . TRP A 1 71 ? -7.968 -8.128 -14.321 1.00 55.41 71 TRP A CA 1
ATOM 563 C C . TRP A 1 71 ? -8.433 -9.153 -15.368 1.00 55.41 71 TRP A C 1
ATOM 565 O O . TRP A 1 71 ? -9.615 -9.470 -15.428 1.00 55.41 71 TRP A O 1
ATOM 575 N N . MET A 1 72 ? -7.526 -9.646 -16.216 1.00 54.16 72 MET A N 1
ATOM 576 C CA . MET A 1 72 ? -7.8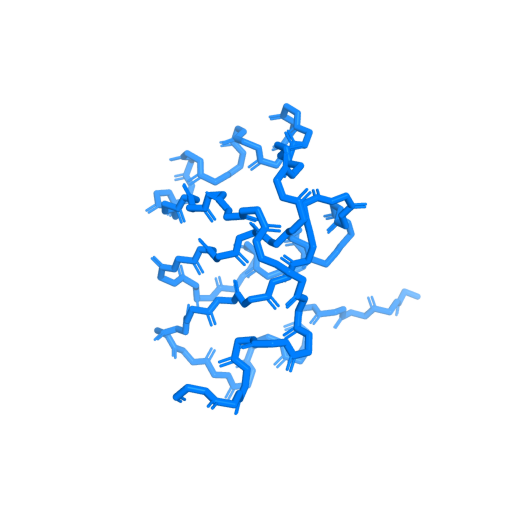20 -10.644 -17.255 1.00 54.16 72 MET A CA 1
ATOM 577 C C . MET A 1 72 ? -7.422 -12.077 -16.856 1.00 54.16 72 MET A C 1
ATOM 579 O O . MET A 1 72 ? -7.383 -12.949 -17.723 1.00 54.16 72 MET A O 1
ATOM 583 N N . MET A 1 73 ? -7.062 -12.310 -15.590 1.00 50.38 73 MET A N 1
ATOM 584 C CA . MET A 1 73 ? -6.715 -13.632 -15.047 1.00 50.38 73 MET A CA 1
ATOM 585 C C . MET A 1 73 ? -7.805 -14.177 -14.135 1.00 50.38 73 MET A C 1
ATOM 587 O O . MET A 1 73 ? -8.530 -13.355 -13.536 1.00 50.38 73 MET A O 1
#